Protein AF-A0A089QF25-F1 (afdb_monomer)

InterPro domains:
  IPR036271 Tetracyclin repressor-like, C-terminal domain superfamily [SSF48498] (5-91)
  IPR039536 Transcriptional regulator TetR, C-terminal, Proteobacteria type [PF14246] (2-102)

Organism: NCBI:txid693986

Radius of gyration: 16.41 Å; Cα contacts (8 Å, |Δi|>4): 68; chains: 1; bounding box: 35×27×49 Å

Mean predicted aligned error: 4.36 Å

Nearest PDB structures (foldseek):
  3bhq-assembly1_B  TM=9.298E-01  e=2.647E-05  Mesorhizobium japonicum MAFF 303099
  6g87-assembly2_C  TM=8.694E-01  e=4.588E-05  Bradyrhizobium diazoefficiens
  3cdl-assembly1_B  TM=7.872E-01  e=1.170E-03  Pseudomonas syringae pv. tomato str. DC3000
  3cdl-assembly1_A  TM=8.143E-01  e=2.435E-03  Pseudomonas syringae pv. tomato str. DC3000
  5nz0-assembly1_A-2  TM=6.315E-01  e=2.149E+00  Mycobacterium tuberculosis H37Rv

Foldseek 3Di:
DLLVVVLVLVVCCVVPVVSVVVNCVVPVVVQLVVQLVVLVVCVVVVFWDDPHSSVLSVQLVCQLCVPVSVCCNPPVPPDDDDPVVSVVSNVVSVVVSCVPIGDDDD

Solvent-accessible surface area (backbone atoms only — not comparable to full-atom values): 5964 Å² total; per-residue (Å²): 110,71,58,63,51,49,53,57,42,62,73,39,25,88,84,40,51,65,56,42,54,51,52,36,52,71,46,65,48,44,54,45,52,53,44,18,51,52,39,48,54,30,36,77,72,57,48,31,66,62,95,47,35,57,63,51,29,54,52,51,54,46,57,59,40,64,69,54,55,58,44,55,65,77,38,58,90,83,54,80,85,50,70,64,62,51,52,54,53,47,53,51,43,50,51,57,48,42,77,72,31,41,53,73,89,128

pLDDT: mean 91.1, std 7.85, range [50.66, 98.25]

Structure (mmCIF, N/CA/C/O backbone):
data_AF-A0A089QF25-F1
#
_entry.id   AF-A0A089QF25-F1
#
loop_
_atom_site.group_PDB
_atom_site.id
_atom_site.type_symbol
_atom_site.label_atom_id
_atom_site.label_alt_id
_atom_site.label_comp_id
_atom_site.label_asym_id
_atom_site.label_entity_id
_atom_site.label_seq_id
_atom_site.pdbx_PDB_ins_code
_atom_site.Cartn_x
_atom_site.Cartn_y
_atom_site.Cartn_z
_atom_site.occupancy
_atom_site.B_iso_or_equiv
_atom_site.auth_seq_id
_atom_site.auth_comp_id
_atom_site.auth_asym_id
_atom_site.auth_atom_id
_atom_site.pdbx_PDB_model_num
ATOM 1 N N . MET A 1 1 ? 15.874 -5.452 -7.759 1.00 59.94 1 MET A N 1
ATOM 2 C CA . MET A 1 1 ? 15.570 -6.726 -8.457 1.00 59.94 1 MET A CA 1
ATOM 3 C C . MET A 1 1 ? 14.090 -6.867 -8.815 1.00 59.94 1 MET A C 1
ATOM 5 O O . MET A 1 1 ? 13.803 -7.040 -9.990 1.00 59.94 1 MET A O 1
ATOM 9 N N . VAL A 1 2 ? 13.153 -6.717 -7.867 1.00 74.56 2 VAL A N 1
ATOM 10 C CA . VAL A 1 2 ? 11.700 -6.907 -8.106 1.00 74.56 2 VAL A CA 1
ATOM 11 C C . VAL A 1 2 ? 11.147 -6.074 -9.275 1.00 74.56 2 VAL A C 1
ATOM 13 O O . VAL A 1 2 ? 10.428 -6.604 -10.112 1.00 74.56 2 VAL A O 1
ATOM 16 N N . VAL A 1 3 ? 11.540 -4.802 -9.401 1.00 81.25 3 VAL A N 1
ATOM 17 C CA . VAL A 1 3 ? 11.039 -3.922 -10.478 1.00 81.25 3 VAL A CA 1
ATOM 18 C C . VAL A 1 3 ? 11.606 -4.265 -11.864 1.00 81.25 3 VAL A C 1
ATOM 20 O O . VAL A 1 3 ? 10.930 -4.083 -12.872 1.00 81.25 3 VAL A O 1
ATOM 23 N N . ALA A 1 4 ? 12.834 -4.785 -11.939 1.00 83.94 4 ALA A N 1
ATOM 24 C CA . ALA A 1 4 ? 13.405 -5.248 -13.206 1.00 83.94 4 ALA A CA 1
ATOM 25 C C . ALA A 1 4 ? 12.699 -6.523 -13.694 1.00 83.94 4 ALA A C 1
ATOM 27 O O . ALA A 1 4 ? 12.371 -6.633 -14.871 1.00 83.94 4 ALA A O 1
ATOM 28 N N . LEU A 1 5 ? 12.392 -7.445 -12.773 1.00 86.31 5 LEU A N 1
ATOM 29 C CA . LEU A 1 5 ? 11.590 -8.630 -13.071 1.00 86.31 5 LEU A CA 1
ATOM 30 C C . LEU A 1 5 ? 10.166 -8.257 -13.506 1.00 86.31 5 LEU A C 1
ATOM 32 O O . LEU A 1 5 ? 9.693 -8.766 -14.517 1.00 86.31 5 LEU A O 1
ATOM 36 N N . ALA A 1 6 ? 9.521 -7.321 -12.803 1.00 87.25 6 ALA A N 1
ATOM 37 C CA . ALA A 1 6 ? 8.195 -6.832 -13.169 1.00 87.25 6 ALA A CA 1
ATOM 38 C C . ALA A 1 6 ? 8.160 -6.281 -14.605 1.00 87.25 6 ALA A C 1
ATOM 40 O O . ALA A 1 6 ? 7.245 -6.606 -15.349 1.00 87.25 6 ALA A O 1
ATOM 41 N N . ARG A 1 7 ? 9.180 -5.519 -15.029 1.00 88.75 7 ARG A N 1
ATOM 42 C CA . ARG A 1 7 ? 9.285 -5.015 -16.412 1.00 88.75 7 ARG A CA 1
ATOM 43 C C . ARG A 1 7 ? 9.354 -6.131 -17.452 1.00 88.75 7 ARG A C 1
ATOM 45 O O . ARG A 1 7 ? 8.650 -6.060 -18.451 1.00 88.75 7 ARG A O 1
ATOM 52 N N . MET A 1 8 ? 10.176 -7.154 -17.212 1.00 89.69 8 MET A N 1
ATOM 53 C CA . MET A 1 8 ? 10.269 -8.301 -18.123 1.00 89.69 8 MET A CA 1
ATOM 54 C C . MET A 1 8 ? 8.931 -9.035 -18.224 1.00 89.69 8 MET A C 1
ATOM 56 O O . MET A 1 8 ? 8.481 -9.338 -19.320 1.00 89.69 8 MET A O 1
ATOM 60 N N . ILE A 1 9 ? 8.266 -9.258 -17.090 1.00 90.12 9 ILE A N 1
ATOM 61 C CA . ILE A 1 9 ? 6.975 -9.952 -17.054 1.00 90.12 9 ILE A CA 1
ATOM 62 C C . ILE A 1 9 ? 5.896 -9.140 -17.767 1.00 90.12 9 ILE A C 1
ATOM 64 O O . ILE A 1 9 ? 5.175 -9.707 -18.578 1.00 90.12 9 ILE A O 1
ATOM 68 N N . VAL A 1 10 ? 5.807 -7.828 -17.515 1.00 90.44 10 VAL A N 1
ATOM 69 C CA . VAL A 1 10 ? 4.819 -6.931 -18.144 1.00 90.44 10 VAL A CA 1
ATOM 70 C C . VAL A 1 10 ? 4.899 -6.971 -19.671 1.00 90.44 10 VAL A C 1
ATOM 72 O O . VAL A 1 10 ? 3.859 -6.965 -20.321 1.00 90.44 10 VAL A O 1
ATOM 75 N N . ASN A 1 11 ? 6.097 -7.069 -20.250 1.00 92.56 11 ASN A N 1
ATOM 76 C CA . ASN A 1 11 ? 6.244 -7.183 -21.704 1.00 92.56 11 ASN A CA 1
ATOM 77 C C . ASN A 1 11 ? 5.703 -8.511 -22.262 1.00 92.56 11 ASN A C 1
ATOM 79 O O . ASN A 1 11 ? 5.239 -8.556 -23.399 1.00 92.56 11 ASN A O 1
ATOM 83 N N . GLU A 1 12 ? 5.731 -9.580 -21.465 1.00 93.25 12 GLU A N 1
ATOM 84 C CA . GLU A 1 12 ? 5.316 -10.918 -21.887 1.00 93.25 12 GLU A CA 1
ATOM 85 C C . GLU A 1 12 ? 3.861 -11.251 -21.534 1.00 93.25 12 GLU A C 1
ATOM 87 O O . GLU A 1 12 ? 3.311 -12.200 -22.091 1.00 93.25 12 GLU A O 1
ATOM 92 N N . THR A 1 13 ? 3.192 -10.489 -20.658 1.00 92.88 13 THR A N 1
ATOM 93 C CA . THR A 1 13 ? 1.838 -10.832 -20.170 1.00 92.88 13 THR A CA 1
ATOM 94 C C . THR A 1 13 ? 0.796 -10.920 -21.279 1.00 92.88 13 THR A C 1
ATOM 96 O O . THR A 1 13 ? -0.098 -11.756 -21.197 1.00 92.88 13 THR A O 1
ATOM 99 N N . HIS A 1 14 ? 0.918 -10.124 -22.344 1.00 91.62 14 HIS A N 1
ATOM 100 C CA . HIS A 1 14 ? 0.014 -10.217 -23.495 1.00 91.62 14 HIS A CA 1
ATOM 101 C C . HIS A 1 14 ? 0.112 -11.568 -24.218 1.00 91.62 14 HIS A C 1
ATOM 103 O O . HIS A 1 14 ? -0.887 -12.058 -24.739 1.00 91.62 14 HIS A O 1
ATOM 109 N N . ARG A 1 15 ? 1.305 -12.172 -24.255 1.00 94.56 15 ARG A N 1
ATOM 110 C CA . ARG A 1 15 ? 1.563 -13.468 -24.905 1.00 94.56 15 ARG A CA 1
ATOM 111 C C . ARG A 1 15 ? 1.394 -14.636 -23.933 1.00 94.56 15 ARG A C 1
ATOM 113 O O . ARG A 1 15 ? 1.001 -15.726 -24.337 1.00 94.56 15 ARG A O 1
ATOM 120 N N . HIS A 1 16 ? 1.677 -14.395 -22.657 1.00 94.81 16 HIS A N 1
ATOM 121 C CA . HIS A 1 16 ? 1.693 -15.379 -21.583 1.00 94.81 16 HIS A CA 1
ATOM 122 C C . HIS A 1 16 ? 1.000 -14.821 -20.319 1.00 94.81 16 HIS A C 1
ATOM 124 O O . HIS A 1 16 ? 1.679 -14.517 -19.333 1.00 94.81 16 HIS A O 1
ATOM 130 N N . PRO A 1 17 ? -0.347 -14.708 -20.299 1.00 92.94 17 PRO A N 1
ATOM 131 C CA . PRO A 1 17 ? -1.088 -14.089 -19.189 1.00 92.94 17 PRO A CA 1
ATOM 132 C C . PRO A 1 17 ? -0.813 -14.722 -17.821 1.00 92.94 17 PRO A C 1
ATOM 134 O O . PRO A 1 17 ? -0.669 -14.016 -16.821 1.00 92.94 17 PRO A O 1
ATOM 137 N N . ALA A 1 18 ? -0.619 -16.043 -17.798 1.00 93.56 18 ALA A N 1
ATOM 138 C CA . ALA A 1 18 ? -0.304 -16.807 -16.593 1.00 93.56 18 ALA A CA 1
ATOM 139 C C . ALA A 1 18 ? 0.956 -16.305 -15.856 1.00 93.56 18 ALA A C 1
ATOM 141 O O . ALA A 1 18 ? 1.048 -16.444 -14.638 1.00 93.56 18 ALA A O 1
ATOM 142 N N . LEU A 1 19 ? 1.920 -15.686 -16.557 1.00 90.62 19 LEU A N 1
ATOM 143 C CA . LEU A 1 19 ? 3.098 -15.086 -15.915 1.00 90.62 19 LEU A CA 1
ATOM 144 C C . LEU A 1 19 ? 2.722 -13.872 -15.062 1.00 90.62 19 LEU A C 1
ATOM 146 O O . LEU A 1 19 ? 3.237 -13.711 -13.955 1.00 90.62 19 LEU A O 1
ATOM 150 N N . GLY A 1 20 ? 1.814 -13.032 -15.565 1.00 90.50 20 GLY A N 1
A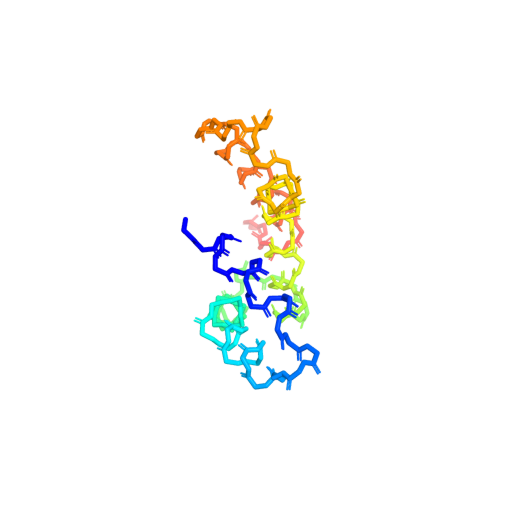TOM 151 C CA . GLY A 1 20 ? 1.304 -11.874 -14.836 1.00 90.50 20 GLY A CA 1
ATOM 152 C C . GLY A 1 20 ? 0.506 -12.295 -13.606 1.00 90.50 20 GLY A C 1
ATOM 153 O O . GLY A 1 20 ? 0.744 -11.777 -12.516 1.00 90.50 20 GLY A O 1
ATOM 154 N N . GLU A 1 21 ? -0.376 -13.283 -13.762 1.00 91.62 21 GLU A N 1
ATOM 155 C CA . GLU A 1 21 ? -1.179 -13.845 -12.668 1.00 91.62 21 GLU A CA 1
ATOM 156 C C . GLU A 1 21 ? -0.300 -14.453 -11.572 1.00 91.62 21 GLU A C 1
ATOM 158 O O . GLU A 1 21 ? -0.456 -14.122 -10.395 1.00 91.62 21 GLU A O 1
ATOM 163 N N . ALA A 1 22 ? 0.677 -15.283 -11.950 1.00 90.69 22 ALA A N 1
ATOM 164 C CA . ALA A 1 22 ? 1.606 -15.890 -11.006 1.00 90.69 22 ALA A CA 1
ATOM 165 C C . ALA A 1 22 ? 2.437 -14.827 -10.273 1.00 90.69 22 ALA A C 1
ATOM 167 O O . ALA A 1 22 ? 2.572 -14.875 -9.049 1.00 90.69 22 ALA A O 1
ATOM 168 N N . PHE A 1 23 ? 2.969 -13.835 -10.995 1.00 88.38 23 PHE A N 1
ATOM 169 C CA . PHE A 1 23 ? 3.734 -12.747 -10.386 1.00 88.38 23 PHE A CA 1
ATOM 170 C C . PHE A 1 23 ? 2.890 -11.927 -9.409 1.00 88.38 23 PHE A C 1
ATOM 172 O O . PHE A 1 23 ? 3.338 -11.643 -8.294 1.00 88.38 23 PHE A O 1
ATOM 179 N N . TYR A 1 24 ? 1.657 -11.593 -9.798 1.00 88.56 24 TYR A N 1
ATOM 180 C CA . TYR A 1 24 ? 0.720 -10.884 -8.938 1.00 88.56 24 TYR A CA 1
ATOM 181 C C . TYR A 1 24 ? 0.413 -11.690 -7.672 1.00 88.56 24 TYR A C 1
ATOM 183 O O . TYR A 1 24 ? 0.560 -11.169 -6.567 1.00 88.56 24 TYR A O 1
ATOM 191 N N . ALA A 1 25 ? 0.062 -12.971 -7.811 1.00 88.31 25 ALA A N 1
ATOM 192 C CA . ALA A 1 25 ? -0.283 -13.843 -6.692 1.00 88.31 25 ALA A CA 1
ATOM 193 C C . ALA A 1 25 ? 0.877 -14.020 -5.698 1.00 88.31 25 ALA A C 1
ATOM 195 O O . ALA A 1 25 ? 0.661 -14.027 -4.487 1.00 88.31 25 ALA A O 1
ATOM 196 N N . MET A 1 26 ? 2.115 -14.130 -6.187 1.00 82.44 26 MET A N 1
ATOM 197 C CA . MET A 1 26 ? 3.283 -14.344 -5.329 1.00 82.44 26 MET A CA 1
ATOM 198 C C . MET A 1 26 ? 3.721 -13.090 -4.568 1.00 82.44 26 MET A C 1
ATOM 200 O O . MET A 1 26 ? 4.192 -13.214 -3.434 1.00 82.44 26 MET A O 1
ATOM 204 N N . ALA A 1 27 ? 3.600 -11.905 -5.177 1.00 79.12 27 ALA A N 1
ATOM 205 C CA . ALA A 1 27 ? 4.171 -10.675 -4.635 1.00 79.12 27 ALA A CA 1
ATOM 206 C C . ALA A 1 27 ? 3.098 -9.630 -4.247 1.00 79.12 27 ALA A C 1
ATOM 208 O O . ALA A 1 27 ? 2.727 -9.617 -3.068 1.00 79.12 27 ALA A O 1
ATOM 209 N N . PRO A 1 28 ? 2.566 -8.772 -5.144 1.00 80.44 28 PRO A N 1
ATOM 210 C CA . PRO A 1 28 ? 1.580 -7.751 -4.763 1.00 80.44 28 PRO A CA 1
ATOM 211 C C . PRO A 1 28 ? 0.332 -8.309 -4.064 1.00 80.44 28 PRO A C 1
ATOM 213 O O . PRO A 1 28 ? -0.065 -7.811 -3.010 1.00 80.44 28 PRO A O 1
ATOM 216 N N . GLY A 1 29 ? -0.253 -9.374 -4.616 1.00 87.38 29 GLY A N 1
ATOM 217 C CA . GLY A 1 29 ? -1.485 -9.981 -4.121 1.00 87.38 29 GLY A CA 1
ATOM 218 C C . GLY A 1 29 ? -1.319 -10.587 -2.731 1.00 87.38 29 GLY A C 1
ATOM 219 O O . GLY A 1 29 ? -2.163 -10.381 -1.861 1.00 87.38 29 GLY A O 1
ATOM 220 N N . ARG A 1 30 ? -0.189 -11.254 -2.465 1.00 89.38 30 ARG A N 1
ATOM 221 C CA . ARG A 1 30 ? 0.092 -11.828 -1.141 1.00 89.38 30 ARG A CA 1
ATOM 222 C C . ARG A 1 30 ? 0.233 -10.758 -0.058 1.00 89.38 30 ARG A C 1
ATOM 224 O O . ARG A 1 30 ? -0.227 -10.966 1.063 1.00 89.38 30 ARG A O 1
ATOM 231 N N . THR A 1 31 ? 0.867 -9.627 -0.368 1.00 90.69 31 THR A N 1
ATOM 232 C CA . THR A 1 31 ? 0.989 -8.502 0.576 1.00 90.69 31 THR A CA 1
ATOM 233 C C . THR A 1 31 ? -0.378 -7.900 0.887 1.00 90.69 31 THR A C 1
ATOM 235 O O . THR A 1 31 ? -0.698 -7.699 2.058 1.00 90.69 31 THR A O 1
ATOM 238 N N . LEU A 1 32 ? -1.208 -7.687 -0.140 1.00 94.69 32 LEU A N 1
ATOM 239 C CA . LEU A 1 32 ? -2.566 -7.171 0.026 1.00 94.69 32 LEU A CA 1
ATOM 240 C C . LEU A 1 32 ? -3.433 -8.102 0.889 1.00 94.69 32 LEU A C 1
ATOM 242 O O . LEU A 1 32 ? -4.092 -7.641 1.820 1.00 94.69 32 LEU A O 1
ATOM 246 N N . GLN A 1 33 ? -3.380 -9.413 0.639 1.00 95.62 33 GLN A N 1
ATOM 247 C CA . GLN A 1 33 ? -4.111 -10.416 1.422 1.00 95.62 33 GLN A CA 1
ATOM 248 C C . GLN A 1 33 ? -3.701 -10.410 2.898 1.00 95.62 33 GLN A C 1
ATOM 250 O O . GLN A 1 33 ? -4.560 -10.405 3.777 1.00 95.62 33 GLN A O 1
ATOM 255 N N . LYS A 1 34 ? -2.394 -10.369 3.184 1.00 96.19 34 LYS A N 1
ATOM 256 C CA . LYS A 1 34 ? -1.889 -10.320 4.565 1.00 96.19 34 LYS A CA 1
ATOM 257 C C . LYS A 1 34 ? -2.356 -9.070 5.301 1.00 96.19 34 LYS A C 1
ATOM 259 O O . LYS A 1 34 ? -2.800 -9.173 6.440 1.00 96.19 34 LYS A O 1
ATOM 264 N N . LEU A 1 35 ? -2.269 -7.905 4.658 1.00 96.88 35 LE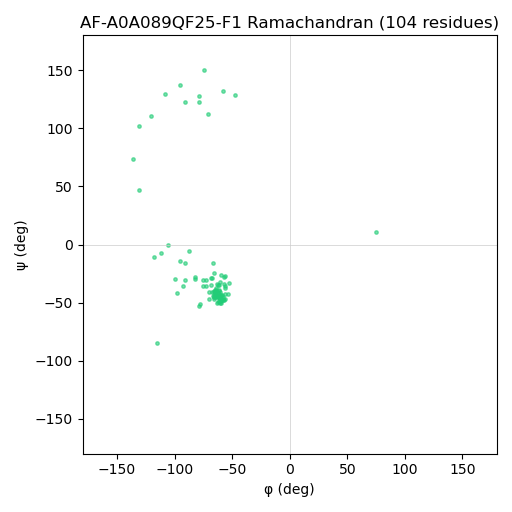U A N 1
ATOM 265 C CA . LEU A 1 35 ? -2.718 -6.657 5.266 1.00 96.88 35 LEU A CA 1
ATOM 266 C C . LEU A 1 35 ? -4.234 -6.653 5.488 1.00 96.88 35 LEU A C 1
ATOM 268 O O . LEU A 1 35 ? -4.689 -6.231 6.543 1.00 96.88 35 LEU A O 1
ATOM 272 N N . THR A 1 36 ? -5.004 -7.174 4.531 1.00 98.12 36 THR A N 1
ATOM 273 C CA . THR A 1 36 ? -6.460 -7.325 4.668 1.00 98.12 36 THR A CA 1
ATOM 274 C C . THR A 1 36 ? -6.809 -8.174 5.891 1.00 98.12 36 THR A C 1
ATOM 276 O O . THR A 1 36 ? -7.642 -7.767 6.697 1.00 98.12 36 THR A O 1
ATOM 279 N N . GLY A 1 37 ? -6.138 -9.319 6.068 1.00 98.19 37 GLY A N 1
ATOM 280 C CA . GLY A 1 37 ? -6.315 -10.176 7.244 1.00 98.19 37 GLY A CA 1
ATOM 281 C C . GLY A 1 37 ? -5.954 -9.460 8.547 1.00 98.19 37 GL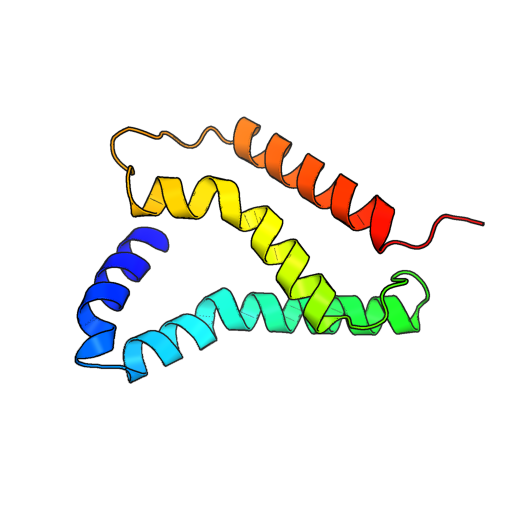Y A C 1
ATOM 282 O O . GLY A 1 37 ? -6.744 -9.457 9.485 1.00 98.19 37 GLY A O 1
ATOM 283 N N . TYR A 1 38 ? -4.815 -8.764 8.571 1.00 98.00 38 TYR A N 1
ATOM 284 C CA . TYR A 1 38 ? -4.396 -7.971 9.728 1.00 98.00 38 TYR A CA 1
ATOM 285 C C . TYR A 1 38 ? -5.425 -6.895 10.113 1.00 98.00 38 TYR A C 1
ATOM 287 O O . TYR A 1 38 ? -5.765 -6.761 11.287 1.00 98.00 38 TYR A O 1
ATOM 295 N N . LEU A 1 39 ? -5.956 -6.149 9.139 1.00 98.12 39 LEU A N 1
ATOM 296 C CA . LEU A 1 39 ? -6.972 -5.122 9.386 1.00 98.12 39 LEU A CA 1
ATOM 297 C C . LEU A 1 39 ? -8.311 -5.728 9.823 1.00 98.12 39 LEU A C 1
ATOM 299 O O . LEU A 1 39 ? -8.995 -5.150 10.665 1.00 98.12 39 LEU A O 1
ATOM 303 N N . ALA A 1 40 ? -8.675 -6.903 9.304 1.00 98.25 40 ALA A N 1
ATOM 304 C CA . ALA A 1 40 ? -9.860 -7.627 9.752 1.00 98.25 40 ALA A CA 1
ATOM 305 C C . ALA A 1 40 ? -9.737 -8.045 11.227 1.00 98.25 40 ALA A C 1
ATOM 307 O O . ALA A 1 40 ? -10.659 -7.811 12.004 1.00 98.25 40 ALA A O 1
ATOM 308 N N . GLU A 1 41 ? -8.587 -8.579 11.642 1.00 98.06 41 GLU A N 1
ATOM 309 C CA . GLU A 1 41 ? -8.311 -8.905 13.047 1.00 98.06 41 GLU A CA 1
ATOM 310 C C . GLU A 1 41 ? -8.239 -7.651 13.936 1.00 98.06 41 GLU A C 1
ATOM 312 O O . GLU A 1 41 ? -8.750 -7.639 15.054 1.00 98.06 41 GLU A O 1
ATOM 317 N N . ALA A 1 42 ? -7.640 -6.560 13.452 1.00 97.19 42 ALA A N 1
ATOM 318 C CA . ALA A 1 42 ? -7.629 -5.283 14.169 1.00 97.19 42 ALA A CA 1
ATOM 319 C C . ALA A 1 42 ? -9.049 -4.734 14.373 1.00 97.19 42 ALA A C 1
ATOM 321 O O . ALA A 1 42 ? -9.359 -4.178 15.429 1.00 97.19 42 ALA A O 1
ATOM 322 N N . ARG A 1 43 ? -9.949 -4.954 13.407 1.00 96.88 43 ARG A N 1
ATOM 323 C CA . ARG A 1 43 ? -11.366 -4.598 13.533 1.00 96.88 43 ARG A CA 1
ATOM 324 C C . ARG A 1 43 ? -12.048 -5.375 14.653 1.00 96.88 43 ARG A C 1
ATOM 326 O O . ARG A 1 43 ? -12.801 -4.781 15.417 1.00 96.88 43 ARG A O 1
ATOM 333 N N . THR A 1 44 ? -11.771 -6.676 14.796 1.00 96.69 44 THR A N 1
ATOM 334 C CA . THR A 1 44 ? -12.362 -7.476 15.888 1.00 96.69 44 THR A CA 1
ATOM 335 C C . THR A 1 44 ? -11.877 -7.033 17.266 1.00 96.69 44 THR A C 1
ATOM 337 O O . THR A 1 44 ? -12.574 -7.251 18.251 1.00 96.69 44 THR A O 1
ATOM 340 N N . ARG A 1 45 ? -10.699 -6.399 17.343 1.00 96.19 45 ARG A N 1
ATOM 341 C CA . ARG A 1 45 ? -10.161 -5.785 18.569 1.00 96.19 45 ARG A CA 1
ATOM 342 C C . ARG A 1 45 ? -10.621 -4.338 18.789 1.00 96.19 45 ARG A C 1
ATOM 344 O O . ARG A 1 45 ? -10.325 -3.767 19.830 1.00 96.19 45 ARG A O 1
ATOM 351 N N . GLY A 1 46 ? -11.341 -3.743 17.834 1.00 95.94 46 GLY A N 1
ATOM 352 C CA . GLY A 1 46 ? -11.763 -2.340 17.884 1.00 95.94 46 GLY A CA 1
ATOM 353 C C . GLY A 1 46 ? -10.644 -1.328 17.605 1.00 95.94 46 GLY A C 1
ATOM 354 O O . GLY A 1 46 ? -10.848 -0.138 17.809 1.00 95.94 46 GLY A O 1
ATOM 355 N N . GLU A 1 47 ? -9.480 -1.779 17.131 1.00 96.50 47 GLU A N 1
ATOM 356 C CA . GLU A 1 47 ? -8.316 -0.933 16.819 1.00 96.50 47 GLU A CA 1
ATOM 357 C C . GLU A 1 47 ? -8.437 -0.276 15.435 1.00 96.50 47 GLU A C 1
ATOM 359 O O . GLU A 1 47 ? -7.926 0.822 15.208 1.00 96.50 47 GLU A O 1
ATOM 364 N N . PHE A 1 48 ? -9.125 -0.949 14.507 1.00 97.25 48 PHE A N 1
ATOM 365 C CA . PHE A 1 48 ? -9.422 -0.460 13.162 1.00 97.25 48 PHE A CA 1
ATOM 366 C C . PHE A 1 48 ? -10.906 -0.110 13.034 1.00 97.25 48 PHE A C 1
ATOM 368 O O . PHE A 1 48 ? -11.773 -0.926 13.351 1.00 97.25 48 PHE A O 1
ATOM 375 N N . THR A 1 49 ? -11.197 1.088 12.530 1.00 96.56 49 THR A N 1
ATOM 376 C CA . THR A 1 49 ? -12.550 1.663 12.468 1.00 96.56 49 THR A CA 1
ATOM 377 C C . THR A 1 49 ? -13.170 1.659 11.070 1.00 96.56 49 THR A C 1
ATOM 379 O O . THR A 1 49 ? -14.303 2.107 10.914 1.00 96.56 49 THR A O 1
ATOM 382 N N . GLY A 1 50 ? -12.468 1.165 10.046 1.00 95.31 50 GLY A N 1
ATOM 383 C CA . GLY A 1 50 ? -12.997 1.122 8.681 1.00 95.31 50 GLY A CA 1
ATOM 384 C C . GLY A 1 50 ? -14.052 0.032 8.454 1.00 95.31 50 GLY A C 1
ATOM 385 O O . GLY A 1 50 ? -14.017 -1.045 9.055 1.00 95.31 50 GLY A O 1
ATOM 386 N N . ASP A 1 51 ? -14.972 0.293 7.523 1.00 94.25 51 ASP A N 1
ATOM 387 C CA . ASP A 1 51 ? -16.065 -0.632 7.194 1.00 94.25 51 ASP A CA 1
ATOM 388 C C . ASP A 1 51 ? -15.624 -1.835 6.354 1.00 94.25 51 ASP A C 1
ATOM 390 O O . ASP A 1 51 ? -16.183 -2.926 6.490 1.00 94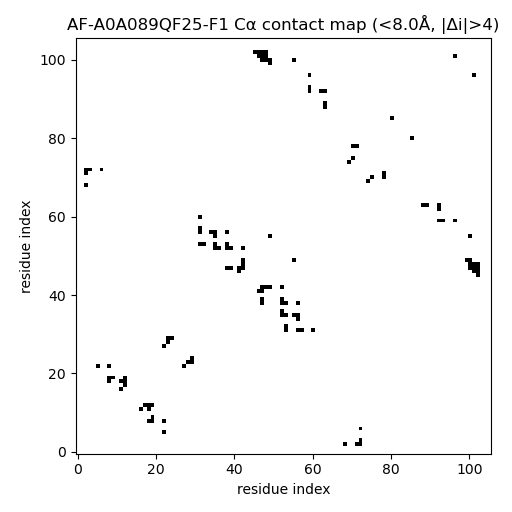.25 51 ASP A O 1
ATOM 394 N N . ASP A 1 52 ? -14.602 -1.648 5.519 1.00 96.94 52 ASP A N 1
ATOM 395 C CA . ASP A 1 52 ? -14.068 -2.656 4.606 1.00 96.94 52 ASP A CA 1
ATOM 396 C C . ASP A 1 52 ? -12.532 -2.743 4.743 1.00 96.94 52 ASP A C 1
ATOM 398 O O . ASP A 1 52 ? -11.804 -1.893 4.212 1.00 96.94 52 ASP A O 1
ATOM 402 N N . PRO A 1 53 ? -12.015 -3.762 5.459 1.00 97.44 53 PRO A N 1
ATOM 403 C CA . PRO A 1 53 ? -10.580 -4.000 5.598 1.00 97.44 53 PRO A CA 1
ATOM 404 C C . PRO A 1 53 ? -9.842 -4.184 4.267 1.00 97.44 53 PRO A C 1
ATOM 406 O O . PRO A 1 53 ? -8.691 -3.761 4.153 1.00 97.44 53 PRO A O 1
ATOM 409 N N . ALA A 1 54 ? -10.480 -4.788 3.258 1.00 97.19 54 ALA A N 1
ATOM 410 C CA . ALA A 1 54 ? -9.853 -5.016 1.958 1.00 97.19 54 ALA A CA 1
ATOM 411 C C . ALA A 1 54 ? -9.667 -3.687 1.223 1.00 97.19 54 ALA A C 1
ATOM 413 O O . ALA A 1 54 ? -8.562 -3.369 0.779 1.00 97.19 54 ALA A O 1
ATOM 414 N N . ARG A 1 55 ? -10.712 -2.851 1.200 1.00 97.62 55 ARG A N 1
ATOM 415 C CA . ARG A 1 55 ? -10.632 -1.501 0.627 1.00 97.62 55 ARG A CA 1
ATOM 416 C C . ARG A 1 55 ? -9.568 -0.646 1.312 1.00 97.62 55 ARG A C 1
ATOM 418 O O . ARG A 1 55 ? -8.809 0.054 0.642 1.00 97.62 55 ARG A O 1
ATOM 425 N N . ALA A 1 56 ? -9.497 -0.693 2.641 1.00 97.69 56 ALA A N 1
ATOM 426 C CA . ALA A 1 56 ? -8.492 0.051 3.392 1.00 97.69 56 ALA A CA 1
ATOM 427 C C . ALA A 1 56 ? -7.064 -0.431 3.074 1.00 97.69 56 ALA A C 1
ATOM 429 O O . ALA A 1 56 ? -6.160 0.392 2.912 1.00 97.69 56 ALA A O 1
ATOM 430 N N . ALA A 1 57 ? -6.864 -1.743 2.918 1.00 97.50 57 ALA A N 1
ATOM 431 C CA . ALA A 1 57 ? -5.584 -2.319 2.520 1.00 97.50 57 ALA A CA 1
ATOM 432 C C . ALA A 1 57 ? -5.164 -1.895 1.098 1.00 97.50 57 ALA A C 1
ATOM 434 O O . ALA A 1 57 ? -3.995 -1.561 0.878 1.00 97.50 57 ALA A O 1
ATOM 435 N N . GLU A 1 58 ? -6.099 -1.857 0.143 1.00 96.31 58 GLU A N 1
ATOM 436 C CA . GLU A 1 58 ? -5.858 -1.362 -1.222 1.00 96.31 58 GLU A CA 1
ATOM 437 C C . GLU A 1 58 ? -5.406 0.101 -1.219 1.00 96.31 58 GLU A C 1
ATOM 439 O O . GLU A 1 58 ? -4.385 0.439 -1.821 1.00 96.31 58 GLU A O 1
ATOM 444 N N . ILE A 1 59 ? -6.126 0.960 -0.490 1.00 96.56 59 ILE A N 1
ATOM 445 C CA . ILE A 1 59 ? -5.786 2.382 -0.363 1.00 96.56 59 ILE A CA 1
ATOM 446 C C . ILE A 1 59 ? -4.390 2.535 0.247 1.00 96.56 59 ILE A C 1
ATOM 448 O O . ILE A 1 59 ? -3.546 3.225 -0.322 1.00 96.56 59 ILE A O 1
ATOM 452 N N . PHE A 1 60 ? -4.116 1.856 1.364 1.00 96.81 60 PHE A N 1
ATOM 453 C CA . PHE A 1 60 ? -2.835 1.971 2.060 1.00 96.81 60 PHE A CA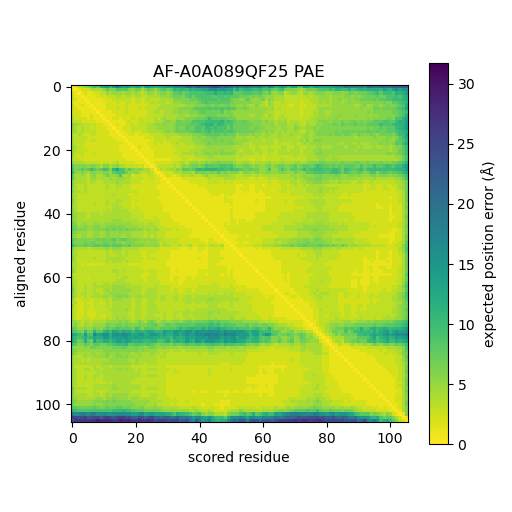 1
ATOM 454 C C . PHE A 1 60 ? -1.654 1.512 1.200 1.00 96.81 60 PHE A C 1
ATOM 456 O O . PHE A 1 60 ? -0.666 2.231 1.047 1.00 96.81 60 PHE A O 1
ATOM 463 N N . THR A 1 61 ? -1.755 0.325 0.599 1.00 94.56 61 THR A N 1
ATOM 464 C CA . THR A 1 61 ? -0.685 -0.215 -0.253 1.00 94.56 61 THR A CA 1
ATOM 465 C C . THR A 1 61 ? -0.459 0.647 -1.495 1.00 94.56 61 THR A C 1
ATOM 467 O O . THR A 1 61 ? 0.694 0.874 -1.873 1.00 94.56 61 THR A O 1
ATOM 470 N N . GLY A 1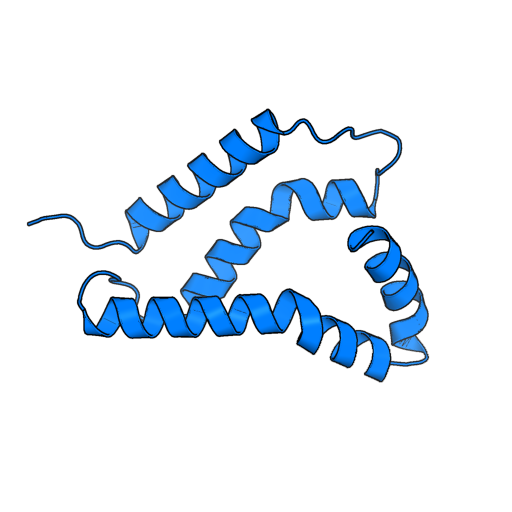 62 ? -1.528 1.198 -2.078 1.00 94.69 62 GLY A N 1
ATOM 471 C CA . GLY A 1 62 ? -1.456 2.186 -3.1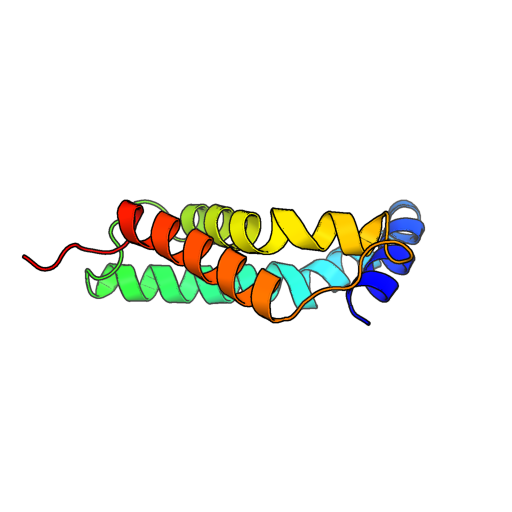51 1.00 94.69 62 GLY A CA 1
ATOM 472 C C . GLY A 1 62 ? -0.709 3.455 -2.734 1.00 94.69 62 GLY A C 1
ATOM 473 O O . GLY A 1 62 ? 0.212 3.875 -3.436 1.00 94.69 62 GLY A O 1
ATOM 474 N N . SER A 1 63 ? -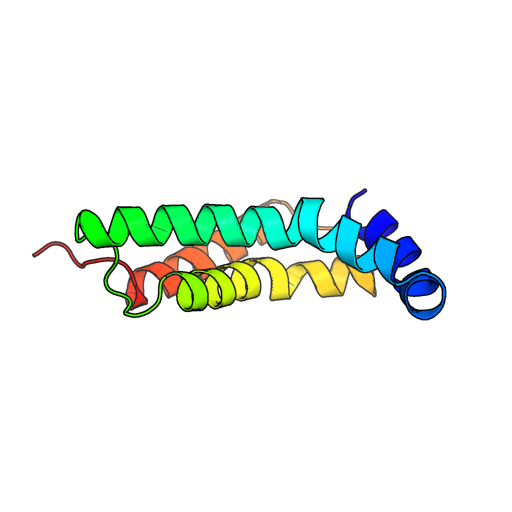1.026 4.029 -1.570 1.00 95.88 63 SER A N 1
ATOM 475 C CA . SER A 1 63 ? -0.343 5.218 -1.037 1.00 95.88 63 SER A CA 1
ATOM 476 C C . SER A 1 63 ? 1.148 4.983 -0.789 1.00 95.88 63 SER A C 1
ATOM 478 O O . SER A 1 63 ? 1.969 5.838 -1.120 1.00 95.88 63 SER A O 1
ATOM 480 N N . ILE A 1 64 ? 1.528 3.813 -0.268 1.00 94.25 64 ILE A N 1
ATOM 481 C CA . ILE A 1 64 ? 2.936 3.458 -0.043 1.00 94.25 64 ILE A CA 1
ATOM 482 C C . ILE A 1 64 ? 3.693 3.331 -1.372 1.00 94.25 64 ILE A C 1
ATOM 484 O O . ILE A 1 64 ? 4.782 3.884 -1.525 1.00 94.25 64 ILE A O 1
ATOM 488 N N . MET A 1 65 ? 3.125 2.626 -2.353 1.00 91.00 65 MET A N 1
ATOM 489 C CA . MET 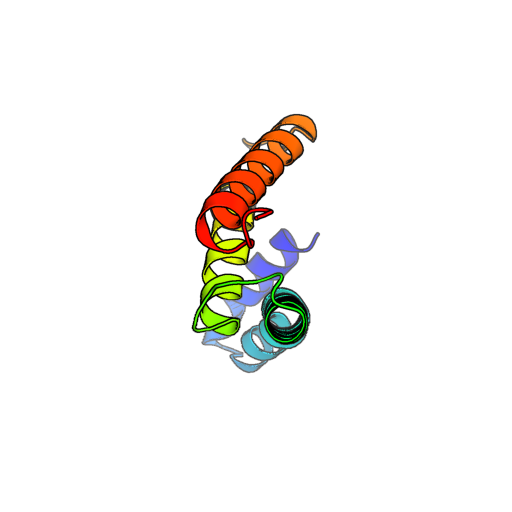A 1 65 ? 3.816 2.315 -3.610 1.00 91.00 65 MET A CA 1
ATOM 490 C C . MET A 1 65 ? 3.777 3.446 -4.645 1.00 91.00 65 MET A C 1
ATOM 492 O O . MET A 1 65 ? 4.696 3.550 -5.462 1.00 91.00 65 MET A O 1
ATOM 496 N N . GLY A 1 66 ? 2.745 4.294 -4.616 1.00 92.31 66 GLY A N 1
ATOM 497 C CA . GLY A 1 66 ? 2.412 5.236 -5.689 1.00 92.31 66 GLY A CA 1
ATOM 498 C C . GLY A 1 66 ? 3.496 6.261 -6.022 1.00 92.31 66 GLY A C 1
ATOM 499 O O . GLY A 1 66 ? 3.581 6.699 -7.165 1.00 92.31 66 GLY A O 1
ATOM 500 N N . LYS A 1 67 ? 4.369 6.602 -5.067 1.00 91.00 67 LYS A N 1
ATOM 501 C CA . LYS A 1 67 ? 5.492 7.521 -5.303 1.00 91.00 67 LYS A CA 1
ATOM 502 C C . LYS A 1 67 ? 6.665 6.840 -6.007 1.00 91.00 67 LYS A C 1
ATOM 504 O O . LYS A 1 67 ? 7.160 7.336 -7.013 1.00 91.00 67 LYS A O 1
ATOM 509 N N . PHE A 1 68 ? 7.137 5.716 -5.470 1.00 89.88 68 PHE A N 1
ATOM 510 C CA . PHE A 1 68 ? 8.428 5.149 -5.872 1.00 89.88 68 PHE A CA 1
ATOM 511 C C . PHE A 1 68 ? 8.327 4.120 -6.992 1.00 89.88 68 PHE A C 1
ATOM 513 O O . PHE A 1 68 ? 9.211 4.073 -7.845 1.00 89.88 68 PHE A O 1
ATOM 520 N N . VAL A 1 69 ? 7.267 3.307 -7.031 1.00 89.12 69 VAL A N 1
ATOM 521 C CA . VAL A 1 69 ? 7.149 2.239 -8.034 1.00 89.12 69 VAL A CA 1
ATOM 522 C C . VAL A 1 69 ? 7.148 2.793 -9.467 1.00 89.12 69 VAL A C 1
ATOM 524 O O . VAL A 1 69 ? 7.922 2.274 -10.274 1.00 89.12 69 VAL A O 1
ATOM 527 N N . PRO A 1 70 ? 6.403 3.867 -9.806 1.00 89.69 70 PRO A N 1
ATOM 528 C CA . PRO A 1 70 ? 6.480 4.469 -11.139 1.00 89.69 70 PRO A CA 1
ATOM 529 C C . PRO A 1 70 ? 7.886 4.970 -11.494 1.00 89.69 70 PRO A C 1
ATOM 531 O O . PRO A 1 70 ? 8.379 4.691 -12.585 1.00 89.69 70 PRO A O 1
ATOM 534 N N . LEU A 1 71 ? 8.577 5.634 -10.561 1.00 89.50 71 LEU A N 1
ATOM 535 C CA . LEU A 1 71 ? 9.943 6.131 -10.781 1.00 89.50 71 LEU A CA 1
ATOM 536 C C . LEU A 1 71 ? 10.930 4.985 -11.044 1.00 89.50 71 LEU A C 1
ATOM 538 O O . LEU A 1 71 ? 11.749 5.051 -11.959 1.00 89.50 71 LEU A O 1
ATOM 542 N N . MET A 1 72 ? 10.819 3.890 -10.290 1.00 87.62 72 MET A N 1
ATOM 543 C CA . MET A 1 72 ? 11.656 2.702 -10.478 1.00 87.62 72 MET A CA 1
ATOM 544 C C . MET A 1 72 ? 11.364 1.955 -11.790 1.00 87.62 72 MET A C 1
ATOM 546 O O . MET A 1 72 ? 12.241 1.253 -12.311 1.00 87.62 72 MET A O 1
ATOM 550 N N . LEU A 1 73 ? 10.126 2.038 -12.288 1.00 87.62 73 LEU A N 1
ATOM 551 C CA . LEU A 1 73 ? 9.699 1.404 -13.535 1.00 87.62 73 LEU A CA 1
ATOM 552 C C . LEU A 1 73 ? 10.175 2.196 -14.753 1.00 87.62 73 LEU A C 1
ATOM 554 O O . LEU A 1 73 ? 10.780 1.611 -15.650 1.00 87.62 73 LEU A O 1
ATOM 558 N N . PHE A 1 74 ? 9.917 3.504 -14.775 1.00 88.12 74 PHE A N 1
ATOM 559 C CA . PHE A 1 74 ? 10.048 4.323 -15.982 1.00 88.12 74 PHE A CA 1
ATOM 560 C C . PHE A 1 74 ? 11.347 5.119 -16.052 1.00 88.12 74 PHE A C 1
ATOM 562 O O . PHE A 1 74 ? 11.850 5.369 -17.144 1.00 88.12 74 PHE A O 1
ATOM 569 N N . THR A 1 75 ? 11.916 5.500 -14.909 1.00 89.31 75 THR A N 1
ATOM 570 C CA . THR A 1 75 ? 13.083 6.389 -14.858 1.00 89.31 75 THR A CA 1
ATOM 571 C C . THR A 1 75 ? 14.204 5.857 -13.950 1.00 89.31 75 THR A C 1
ATOM 573 O O . THR A 1 75 ? 14.762 6.607 -13.147 1.00 89.31 75 THR A O 1
ATOM 576 N N . PRO A 1 76 ? 14.591 4.568 -14.052 1.00 83.94 76 PRO A N 1
ATOM 577 C CA . PRO A 1 76 ? 15.547 3.954 -13.125 1.00 83.94 76 PRO A CA 1
ATOM 578 C C . PRO A 1 76 ? 16.971 4.526 -13.224 1.00 83.94 76 PRO A C 1
ATOM 580 O O . PRO A 1 76 ? 17.780 4.284 -12.337 1.00 83.94 76 PRO A O 1
ATOM 583 N N . HIS A 1 77 ? 17.294 5.250 -14.300 1.00 82.00 77 HIS A N 1
ATOM 584 C CA . HIS A 1 77 ? 18.619 5.839 -14.531 1.00 82.00 77 HIS A CA 1
ATOM 585 C C . HIS A 1 77 ? 18.759 7.261 -13.981 1.00 82.00 77 HIS A C 1
ATOM 587 O O . HIS A 1 77 ? 19.873 7.755 -13.852 1.00 82.00 77 HIS A O 1
ATOM 593 N N . THR A 1 78 ? 17.643 7.923 -13.676 1.00 78.25 78 THR A N 1
ATOM 594 C CA . THR A 1 78 ? 17.619 9.321 -13.220 1.00 78.25 78 THR A CA 1
ATOM 595 C C . THR A 1 78 ? 17.178 9.452 -11.768 1.00 78.25 78 THR A C 1
ATOM 597 O O . THR A 1 78 ? 17.231 10.543 -11.209 1.00 78.25 78 THR A O 1
ATOM 600 N N . PHE A 1 79 ? 16.742 8.353 -11.150 1.00 74.12 79 PHE A N 1
ATOM 601 C CA . PHE A 1 79 ? 16.255 8.335 -9.783 1.00 74.12 79 PHE A CA 1
ATOM 602 C C . PHE A 1 79 ? 17.094 7.391 -8.920 1.00 74.12 79 PHE A C 1
ATOM 604 O O . PHE A 1 79 ? 17.026 6.169 -9.061 1.00 74.12 79 PHE A O 1
ATOM 611 N N . ALA A 1 80 ? 17.868 7.974 -8.005 1.00 77.88 80 ALA A N 1
ATOM 612 C CA . ALA A 1 80 ? 18.458 7.252 -6.890 1.00 77.88 80 ALA A CA 1
ATOM 613 C C . ALA A 1 80 ? 17.488 7.324 -5.710 1.00 77.88 80 ALA A C 1
ATOM 615 O O . ALA A 1 80 ? 17.114 8.411 -5.274 1.00 77.88 80 ALA A O 1
ATOM 616 N N . ILE A 1 81 ? 17.069 6.163 -5.211 1.00 78.50 81 ILE A N 1
ATOM 617 C CA . ILE A 1 81 ? 16.250 6.093 -4.005 1.00 78.50 81 ILE A CA 1
ATOM 618 C C . ILE A 1 81 ? 17.132 6.456 -2.819 1.00 78.50 81 ILE A C 1
ATOM 620 O O . ILE A 1 81 ? 18.017 5.685 -2.448 1.00 78.50 81 ILE A O 1
ATOM 624 N N . ASP A 1 82 ? 16.841 7.593 -2.208 1.00 88.12 82 ASP A N 1
ATOM 625 C CA . ASP A 1 82 ? 17.348 7.919 -0.888 1.00 88.12 82 ASP A CA 1
ATOM 626 C C . ASP A 1 82 ? 16.515 7.167 0.175 1.00 88.12 82 ASP A C 1
ATOM 628 O O . ASP A 1 82 ? 15.284 7.310 0.207 1.00 88.12 82 ASP A O 1
ATOM 632 N N . PRO A 1 83 ? 17.140 6.339 1.035 1.00 88.19 83 PRO A N 1
ATOM 633 C CA . PRO A 1 83 ? 16.451 5.675 2.135 1.00 88.19 83 PRO A CA 1
ATOM 634 C C . PRO A 1 83 ? 15.658 6.625 3.037 1.00 88.19 83 PRO A C 1
ATOM 636 O O . PRO A 1 83 ? 14.607 6.226 3.538 1.00 88.19 83 PRO A O 1
ATOM 639 N N . ASP A 1 84 ? 16.115 7.861 3.234 1.00 93.38 84 ASP A N 1
ATOM 640 C CA . ASP A 1 84 ? 15.413 8.822 4.087 1.00 93.38 84 ASP A CA 1
ATOM 641 C C . ASP A 1 84 ? 14.137 9.338 3.411 1.00 93.38 84 ASP A C 1
ATOM 643 O O . ASP A 1 84 ? 13.083 9.389 4.042 1.00 93.38 84 ASP A O 1
ATOM 647 N N . GLN A 1 85 ? 14.150 9.523 2.088 1.00 91.25 85 GLN A N 1
ATOM 648 C CA . GLN A 1 85 ? 12.930 9.832 1.333 1.00 91.25 85 GLN A CA 1
ATOM 649 C C . GLN A 1 85 ? 11.881 8.718 1.418 1.00 91.25 85 GLN A C 1
ATOM 651 O O . GLN A 1 85 ? 10.679 9.012 1.409 1.00 91.25 85 GLN A O 1
ATOM 656 N N . ILE A 1 86 ? 12.305 7.445 1.462 1.00 91.94 86 ILE A N 1
ATOM 657 C CA . ILE A 1 86 ? 11.385 6.323 1.703 1.00 91.94 86 ILE A CA 1
ATOM 658 C C . ILE A 1 86 ? 10.773 6.453 3.090 1.00 91.94 86 ILE A C 1
ATOM 660 O O . ILE A 1 86 ? 9.552 6.347 3.209 1.00 91.94 86 ILE A O 1
ATOM 664 N N . LYS A 1 87 ? 11.600 6.657 4.121 1.00 94.62 87 LYS A N 1
ATOM 665 C CA . LYS A 1 87 ? 11.124 6.765 5.505 1.00 94.62 87 LYS A CA 1
ATOM 666 C C . LYS A 1 87 ? 10.092 7.879 5.636 1.00 94.62 87 LYS A C 1
ATOM 668 O O . LYS A 1 87 ? 9.014 7.617 6.159 1.00 94.62 87 LYS A O 1
ATOM 673 N N . ASP A 1 88 ? 10.378 9.055 5.085 1.00 95.38 88 ASP A N 1
ATOM 674 C CA . ASP A 1 88 ? 9.477 10.208 5.133 1.00 95.38 88 ASP A CA 1
ATOM 675 C C . ASP A 1 88 ? 8.142 9.918 4.436 1.00 95.38 88 ASP A C 1
ATOM 677 O O . ASP A 1 88 ? 7.070 10.179 4.980 1.00 95.38 88 ASP A O 1
ATOM 681 N N . HIS A 1 89 ? 8.187 9.313 3.244 1.00 95.62 89 HIS A N 1
ATOM 682 C CA . HIS A 1 89 ? 6.978 8.949 2.499 1.00 95.62 89 HIS A CA 1
ATOM 683 C C . HIS A 1 89 ? 6.129 7.908 3.235 1.00 95.62 89 HIS A C 1
ATOM 685 O O . HIS A 1 89 ? 4.906 8.026 3.295 1.00 95.62 89 HIS A O 1
ATOM 691 N N . VAL A 1 90 ? 6.772 6.883 3.800 1.00 95.69 90 VAL A N 1
ATOM 692 C CA . VAL A 1 90 ? 6.087 5.839 4.568 1.00 95.69 90 VAL A CA 1
ATOM 693 C C . VAL A 1 90 ? 5.479 6.425 5.840 1.00 95.69 90 VAL A C 1
ATOM 695 O O . VAL A 1 90 ? 4.328 6.120 6.141 1.00 95.69 90 VAL A O 1
ATOM 698 N N . ALA A 1 91 ? 6.207 7.284 6.557 1.00 97.00 91 ALA A N 1
ATOM 699 C CA . ALA A 1 91 ? 5.711 7.941 7.762 1.00 97.00 91 ALA A CA 1
ATOM 700 C C . ALA A 1 91 ? 4.459 8.781 7.474 1.00 97.00 91 ALA A C 1
ATOM 702 O O . ALA A 1 91 ? 3.468 8.672 8.199 1.00 97.00 91 ALA A O 1
ATOM 703 N N . GLU A 1 92 ? 4.459 9.550 6.384 1.00 97.62 92 GLU A N 1
ATOM 704 C CA . GLU A 1 92 ? 3.294 10.345 5.994 1.00 97.62 92 GLU A CA 1
ATOM 705 C C . GLU A 1 92 ? 2.109 9.462 5.577 1.00 97.62 92 GLU A C 1
ATOM 707 O O . GLU A 1 92 ? 0.987 9.667 6.039 1.00 97.62 92 GLU A O 1
ATOM 712 N N . ALA A 1 93 ? 2.342 8.419 4.773 1.00 97.31 93 ALA A N 1
ATOM 713 C CA . ALA A 1 93 ? 1.288 7.484 4.379 1.00 97.31 93 ALA A CA 1
ATOM 714 C C . ALA A 1 93 ? 0.657 6.771 5.593 1.00 97.31 93 ALA A C 1
ATOM 716 O O . ALA A 1 93 ? -0.566 6.625 5.659 1.00 97.31 93 ALA A O 1
ATOM 717 N N . VAL A 1 94 ? 1.471 6.371 6.576 1.00 97.12 94 VAL A N 1
ATOM 718 C CA . VAL A 1 94 ? 1.003 5.797 7.848 1.00 97.12 94 VAL A CA 1
ATOM 719 C C . VAL A 1 94 ? 0.210 6.823 8.654 1.00 97.12 94 VAL A C 1
ATOM 721 O O . VAL A 1 94 ? -0.866 6.497 9.147 1.00 97.12 94 VAL A O 1
ATOM 724 N N . SER A 1 95 ? 0.690 8.064 8.751 1.00 97.56 95 SER A N 1
ATOM 725 C CA . SER A 1 95 ? -0.001 9.162 9.441 1.00 97.56 95 SER A CA 1
ATOM 726 C C . SER A 1 95 ? -1.392 9.424 8.852 1.00 97.56 95 SER A C 1
ATOM 728 O O . SER A 1 95 ? -2.381 9.480 9.585 1.00 97.56 95 SER A O 1
ATOM 730 N N . VAL A 1 96 ? -1.500 9.524 7.524 1.00 97.25 96 VAL A N 1
ATOM 731 C CA . VAL A 1 96 ? -2.776 9.720 6.812 1.00 97.25 96 VAL A CA 1
ATOM 732 C C . VAL A 1 96 ? -3.723 8.537 7.019 1.00 97.25 96 VAL A C 1
ATOM 734 O O . VAL A 1 96 ? -4.909 8.734 7.305 1.00 97.25 96 VAL A O 1
ATOM 737 N N . PHE A 1 97 ? -3.206 7.311 6.920 1.00 97.38 97 PHE A N 1
ATOM 738 C CA . PHE A 1 97 ? -3.990 6.105 7.164 1.00 97.38 97 PHE A CA 1
ATOM 739 C C . PHE A 1 97 ? -4.518 6.063 8.601 1.00 97.38 97 PHE A C 1
ATOM 741 O O . PHE A 1 97 ? -5.718 5.889 8.810 1.00 97.38 97 PHE A O 1
ATOM 748 N N . ALA A 1 98 ? -3.651 6.299 9.588 1.00 96.12 98 ALA A N 1
ATOM 749 C CA . ALA A 1 98 ? -4.001 6.247 11.002 1.00 96.12 98 ALA A CA 1
ATOM 750 C C . ALA A 1 98 ? -5.065 7.285 11.378 1.00 96.12 98 ALA A C 1
ATOM 752 O O . ALA A 1 98 ? -6.027 6.956 12.066 1.00 96.12 98 ALA A O 1
ATOM 753 N N . LYS A 1 99 ? -4.963 8.514 10.856 1.00 96.31 99 LYS A N 1
ATOM 754 C CA . LYS A 1 99 ? -5.970 9.569 11.079 1.00 96.31 99 LYS A CA 1
ATOM 755 C C . LYS A 1 99 ? -7.381 9.173 10.636 1.00 96.31 99 LYS A C 1
ATOM 757 O O . LYS A 1 99 ? -8.345 9.714 11.177 1.00 96.31 99 LYS A O 1
ATOM 762 N N . THR A 1 100 ? -7.487 8.283 9.650 1.00 96.12 100 THR A N 1
ATOM 763 C CA . THR A 1 100 ? -8.759 7.870 9.045 1.00 96.12 100 THR A CA 1
ATOM 764 C C . THR A 1 100 ? -9.280 6.561 9.636 1.00 96.12 100 THR A C 1
ATOM 766 O O . THR A 1 100 ? -10.476 6.438 9.880 1.00 96.12 100 THR A O 1
ATOM 769 N N . TYR A 1 101 ? -8.393 5.590 9.858 1.00 96.44 101 TYR A N 1
ATOM 770 C CA . TYR A 1 101 ? -8.769 4.192 10.076 1.00 96.44 101 TYR A CA 1
ATOM 771 C C . TYR A 1 101 ? -8.393 3.621 11.443 1.00 96.44 101 TYR A C 1
ATOM 773 O O . TYR A 1 101 ? -8.820 2.510 11.756 1.00 96.44 101 TYR A O 1
ATOM 781 N N . VAL A 1 102 ? -7.581 4.319 12.238 1.00 94.00 102 VAL A N 1
ATOM 782 C CA . VAL A 1 102 ? -7.191 3.853 13.575 1.00 94.00 102 VAL A CA 1
ATOM 783 C C . VAL A 1 102 ? -8.119 4.477 14.609 1.00 94.00 102 VAL A C 1
ATOM 785 O O . VAL A 1 102 ? -8.459 5.662 14.530 1.00 94.00 102 VAL A O 1
ATOM 788 N N . ALA A 1 103 ? -8.552 3.669 15.575 1.00 91.56 103 ALA A N 1
ATOM 789 C CA . ALA A 1 103 ? -9.337 4.150 16.699 1.00 91.56 103 ALA A CA 1
ATOM 790 C C . ALA A 1 103 ? -8.564 5.242 17.450 1.00 91.56 103 ALA A C 1
ATOM 792 O O . ALA A 1 103 ? -7.384 5.096 17.759 1.00 91.56 103 ALA A O 1
ATOM 793 N N . LYS A 1 104 ? -9.232 6.361 17.735 1.00 86.19 104 LYS A N 1
ATOM 794 C CA . LYS A 1 104 ? -8.674 7.377 18.627 1.00 86.19 104 LYS A CA 1
ATOM 795 C C . LYS A 1 104 ? -8.878 6.881 20.051 1.00 86.19 104 LYS A C 1
ATOM 797 O O . LYS A 1 104 ? -10.008 6.521 20.385 1.00 86.19 104 LYS A O 1
ATOM 802 N N . ASP A 1 105 ? -7.810 6.861 20.847 1.00 68.50 105 ASP A N 1
ATOM 803 C CA . ASP A 1 105 ? -7.913 6.609 22.285 1.00 68.50 105 ASP A CA 1
ATOM 804 C C . ASP A 1 105 ? -9.028 7.488 22.863 1.00 68.50 105 ASP A C 1
ATOM 806 O O . ASP A 1 105 ? -9.117 8.684 22.561 1.00 68.50 105 ASP A O 1
ATOM 810 N N . ARG A 1 106 ? -9.933 6.847 23.602 1.00 50.66 106 ARG A N 1
ATOM 811 C CA . ARG A 1 106 ? -11.109 7.477 24.194 1.00 50.66 106 ARG A CA 1
ATOM 812 C C . ARG A 1 106 ? -10.787 8.035 25.570 1.00 50.66 106 ARG A C 1
ATOM 814 O O . ARG A 1 106 ? -10.087 7.328 26.327 1.00 50.66 106 ARG A O 1
#

Sequence (106 aa):
MVVALARMIVNETHRHPALGEAFYAMAPGRTLQKLTGYLAEARTRGEFTGDDPARAAEIFTGSIMGKFVPLMLFTPHTFAIDPDQIKDHVAEAVSVFAKTYVAKDR

Secondary structure (DSSP, 8-state):
-HHHHHHHHHHHTTT-HHHHHHHHHHTHHHHHHHHHHHHHHHHHTT-B--S-HHHHHHHHHHHHHTTHHHHHHH-TTT----HHHHHHHHHHHHHHHHHHHBPPP-